Protein AF-A0A817SC10-F1 (afdb_monomer_lite)

Foldseek 3Di:
DDDPPPPPPPPQDLLNLLLLLLLLVLLVQLVVCVVVVVVVSLCVSLPVSNVVSVVLSVVVCPPDHDDDPVSVLVSLLLSLLSCCVPCVVVSQVSVCVSPPPDGSVPDDRDHRDDHDVVSNVVSVVVVVVVVVVVVVQVVVCVVPVDHDPDDDDDDDPDDPPVVVVVVVVVVVVVVVVVD

pLDDT: mean 86.98, std 14.47, range [32.09, 96.56]

Secondary structure (DSSP, 8-state):
---SSSS------HHHHHHHHHHHHHHHHHHHHHHTT-HHHHHIIIIIIHHHHHHHHHHHHHHHS---HHHHHHHHHHHHHHHTTT-HHHHHHHHHHHSTT--GGGPPPPPP----HHHHHHHHHHHHHHHHHHHHHHHHHHHH------------SS--HHHHHHHHHHHHHHHHH--

Radius of gyration: 21.83 Å; chains: 1; bounding box: 50×51×63 Å

Structure (mmCIF, N/CA/C/O backbone):
data_AF-A0A817SC10-F1
#
_entry.id   AF-A0A817SC10-F1
#
loop_
_atom_site.group_PDB
_atom_site.id
_atom_site.type_symbol
_atom_site.label_atom_id
_atom_site.label_alt_id
_atom_site.label_comp_id
_atom_site.label_asym_id
_atom_site.label_entity_id
_atom_site.label_seq_id
_atom_site.pdbx_PDB_ins_code
_atom_site.Cartn_x
_atom_site.Cartn_y
_atom_site.Cartn_z
_atom_site.occupancy
_atom_site.B_iso_or_equiv
_atom_site.auth_seq_id
_atom_site.auth_comp_id
_atom_site.auth_asym_id
_atom_site.auth_atom_id
_atom_site.pdbx_PDB_model_num
ATOM 1 N N . GLU A 1 1 ? -0.716 -32.231 -27.571 1.00 42.53 1 GLU A N 1
ATOM 2 C CA . GLU A 1 1 ? -1.158 -30.822 -27.497 1.00 42.53 1 GLU A CA 1
ATOM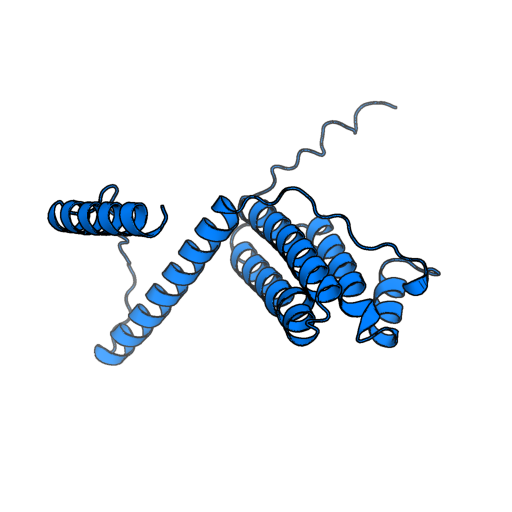 3 C C . GLU A 1 1 ? -2.604 -30.786 -27.023 1.00 42.53 1 GLU A C 1
ATOM 5 O O . GLU A 1 1 ? -3.276 -31.797 -27.173 1.00 42.53 1 GLU A O 1
ATOM 10 N N . SER A 1 2 ? -3.004 -29.676 -26.395 1.00 37.28 2 SER A N 1
ATOM 11 C CA . SER A 1 2 ? -4.306 -29.381 -25.761 1.00 37.28 2 SER A CA 1
ATOM 12 C C . SER A 1 2 ? -4.699 -30.225 -24.537 1.00 37.28 2 SER A C 1
ATOM 14 O O . SER A 1 2 ? -5.443 -31.187 -24.677 1.00 37.28 2 SER A O 1
ATOM 16 N N . ASN A 1 3 ? -4.209 -29.843 -23.345 1.00 32.78 3 ASN A N 1
ATOM 17 C CA . ASN A 1 3 ? -4.895 -30.019 -22.044 1.00 32.78 3 ASN A CA 1
ATOM 18 C C . ASN A 1 3 ? -4.170 -29.268 -20.896 1.00 32.78 3 ASN A C 1
ATOM 20 O O . ASN A 1 3 ? -3.996 -29.817 -19.821 1.00 32.78 3 ASN A O 1
ATOM 24 N N . ASN A 1 4 ? -3.717 -28.025 -21.120 1.00 34.56 4 ASN A N 1
ATOM 25 C CA . ASN A 1 4 ? -2.995 -27.236 -20.098 1.00 34.56 4 ASN A CA 1
ATOM 26 C C . ASN A 1 4 ? -3.487 -25.779 -19.951 1.00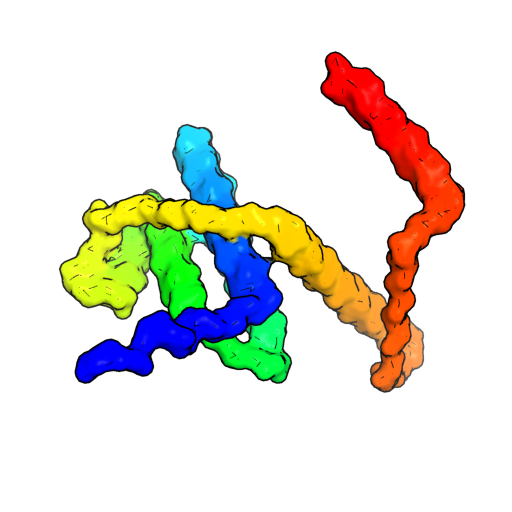 34.56 4 ASN A C 1
ATOM 28 O O . ASN A 1 4 ? -2.816 -24.977 -19.319 1.00 34.56 4 ASN A O 1
ATOM 32 N N . GLU A 1 5 ? -4.644 -25.414 -20.514 1.00 35.75 5 GLU A N 1
ATOM 33 C CA . GLU A 1 5 ? -5.209 -24.054 -20.362 1.00 35.75 5 GLU A CA 1
ATOM 34 C C . GLU A 1 5 ? -6.295 -23.955 -19.277 1.00 35.75 5 GLU A C 1
ATOM 36 O O . GLU A 1 5 ? -6.741 -22.860 -18.947 1.00 35.75 5 GLU A O 1
ATOM 41 N N . ASN A 1 6 ? -6.702 -25.077 -18.671 1.00 32.09 6 ASN A N 1
ATOM 42 C CA . ASN A 1 6 ? -7.803 -25.108 -17.698 1.00 32.09 6 ASN A CA 1
ATOM 43 C C . ASN A 1 6 ? -7.365 -25.265 -16.227 1.00 32.09 6 ASN A C 1
ATOM 45 O O . ASN A 1 6 ? -8.224 -25.231 -15.349 1.00 32.09 6 ASN A O 1
ATOM 49 N N . ASP A 1 7 ? -6.058 -25.346 -15.947 1.00 32.47 7 ASP A N 1
ATOM 50 C CA . ASP A 1 7 ? -5.504 -25.492 -14.586 1.00 32.47 7 ASP A CA 1
ATOM 51 C C . ASP A 1 7 ? -5.037 -24.164 -13.942 1.00 32.47 7 ASP A C 1
ATOM 53 O O . ASP A 1 7 ? -4.613 -24.141 -12.787 1.00 32.47 7 ASP A O 1
ATOM 57 N N . GLU A 1 8 ? -5.159 -23.023 -14.633 1.00 36.47 8 GLU A N 1
ATOM 58 C CA . GLU A 1 8 ? -4.688 -21.713 -14.139 1.00 36.47 8 GLU A CA 1
ATOM 59 C C . GLU A 1 8 ? -5.765 -20.821 -13.497 1.00 36.47 8 GLU A C 1
ATOM 61 O O . GLU A 1 8 ? -5.506 -19.665 -13.164 1.00 36.47 8 GLU A O 1
ATOM 66 N N . LYS A 1 9 ? -6.957 -21.344 -13.188 1.00 38.59 9 LYS A N 1
ATOM 67 C CA . LYS A 1 9 ? -7.825 -20.710 -12.176 1.00 38.59 9 LYS A CA 1
ATOM 68 C C . LYS A 1 9 ? -7.439 -21.201 -10.786 1.00 38.59 9 LYS A C 1
ATOM 70 O O . LYS A 1 9 ? -8.239 -21.785 -10.061 1.00 38.59 9 LYS A O 1
ATOM 75 N N . LYS A 1 10 ? -6.190 -20.932 -10.399 1.00 43.81 10 LYS A N 1
ATOM 76 C CA . LYS A 1 10 ? -5.803 -20.963 -8.989 1.00 43.81 10 LYS A CA 1
ATOM 77 C C . LYS A 1 10 ? -6.753 -20.009 -8.268 1.00 43.81 10 LYS A C 1
ATOM 79 O O . LYS A 1 10 ? -6.824 -18.839 -8.639 1.00 43.81 10 LYS A O 1
ATOM 84 N N . PHE A 1 11 ? -7.543 -20.517 -7.321 1.00 46.44 11 PHE A N 1
ATOM 85 C CA . PHE A 1 11 ? -8.419 -19.685 -6.499 1.00 46.44 11 PHE A CA 1
ATOM 86 C C . PHE A 1 11 ? -7.576 -18.538 -5.937 1.00 46.44 11 PHE A C 1
ATOM 88 O O . PHE A 1 11 ? -6.665 -18.778 -5.150 1.00 46.44 11 PHE A O 1
ATOM 95 N N . MET A 1 12 ? -7.814 -17.311 -6.409 1.00 58.44 12 MET A N 1
ATOM 96 C CA . MET A 1 12 ? -7.173 -16.147 -5.816 1.00 58.44 12 MET A CA 1
ATOM 97 C C . MET A 1 12 ? -7.743 -15.995 -4.417 1.00 58.44 12 MET A C 1
ATOM 99 O O . MET A 1 12 ? -8.944 -15.742 -4.258 1.00 58.44 12 MET A O 1
ATOM 103 N N . ASP A 1 13 ? -6.876 -16.183 -3.427 1.00 79.75 13 ASP A N 1
ATOM 104 C CA . ASP A 1 13 ? -7.227 -16.000 -2.031 1.00 79.75 13 ASP A CA 1
ATOM 105 C C . ASP A 1 13 ? -7.725 -14.564 -1.792 1.00 79.75 13 ASP A C 1
ATOM 107 O O . ASP A 1 13 ? -7.440 -13.631 -2.553 1.00 79.75 13 ASP A O 1
ATOM 111 N N . TYR A 1 14 ? -8.495 -14.374 -0.722 1.00 85.69 14 TYR A N 1
ATOM 112 C CA . TYR A 1 14 ? -8.958 -13.054 -0.301 1.00 85.69 14 TYR A CA 1
ATOM 113 C C . TYR A 1 14 ? -7.797 -12.050 -0.235 1.00 85.69 14 TYR A C 1
ATOM 115 O O . TYR A 1 14 ? -7.924 -10.924 -0.722 1.00 85.69 14 TYR A O 1
ATOM 123 N N . SER A 1 15 ? -6.649 -12.482 0.293 1.00 86.06 15 SER A N 1
ATOM 124 C CA . SER A 1 15 ? -5.448 -11.658 0.433 1.00 86.06 15 SER A CA 1
ATOM 125 C C . SER A 1 15 ? -4.880 -11.223 -0.924 1.00 86.06 15 SER A C 1
ATOM 127 O O . SER A 1 15 ? -4.523 -10.055 -1.093 1.00 86.06 15 SER A O 1
ATOM 129 N N . ASP A 1 16 ? -4.859 -12.129 -1.909 1.00 89.44 16 ASP A N 1
ATOM 130 C CA . ASP A 1 16 ? -4.387 -11.857 -3.275 1.00 89.44 16 ASP A CA 1
ATOM 131 C C . ASP A 1 16 ? -5.266 -10.805 -3.960 1.00 89.44 16 ASP A C 1
ATOM 133 O O . ASP A 1 16 ? -4.759 -9.842 -4.535 1.00 89.44 16 ASP A O 1
ATOM 137 N N . ARG A 1 17 ? -6.593 -10.942 -3.847 1.00 90.19 17 ARG A N 1
ATOM 138 C CA . ARG A 1 17 ? -7.560 -10.018 -4.467 1.00 90.19 17 ARG A CA 1
ATOM 139 C C . ARG A 1 17 ? -7.493 -8.614 -3.877 1.00 90.19 17 ARG A C 1
ATOM 141 O O . ARG A 1 17 ? -7.627 -7.624 -4.601 1.00 90.19 17 ARG A O 1
ATOM 148 N N . VAL A 1 18 ? -7.301 -8.526 -2.561 1.00 91.25 18 VAL A N 1
ATOM 149 C CA . VAL A 1 18 ? -7.100 -7.248 -1.871 1.00 91.25 18 VAL A CA 1
ATOM 150 C C . VAL A 1 18 ? -5.813 -6.593 -2.360 1.00 91.25 18 VAL A C 1
ATOM 152 O O . VAL A 1 18 ? -5.829 -5.410 -2.699 1.00 91.25 18 VAL A O 1
ATOM 155 N N . PHE A 1 19 ? -4.714 -7.348 -2.429 1.00 91.75 19 PHE A N 1
ATOM 156 C CA . PHE A 1 19 ? -3.427 -6.799 -2.842 1.00 91.75 19 PHE A CA 1
ATOM 157 C C . PHE A 1 19 ? -3.429 -6.375 -4.317 1.00 91.75 19 PHE A C 1
ATOM 159 O O . PHE A 1 19 ? -2.969 -5.282 -4.636 1.00 91.75 19 PHE A O 1
ATOM 166 N N . GLU A 1 20 ? -4.038 -7.161 -5.206 1.00 93.62 20 GLU A N 1
ATOM 167 C CA . GLU A 1 20 ? -4.258 -6.767 -6.600 1.00 93.62 20 GLU A CA 1
ATOM 168 C C . GLU A 1 20 ? -5.070 -5.468 -6.713 1.00 93.62 20 GLU A C 1
ATOM 170 O O . GLU A 1 20 ? -4.680 -4.550 -7.440 1.00 93.62 20 GLU A O 1
ATOM 175 N N . SER A 1 21 ? -6.174 -5.361 -5.969 1.00 93.56 21 SER A N 1
ATOM 176 C CA . SER A 1 21 ? -7.008 -4.155 -5.973 1.00 93.56 21 SER A CA 1
ATOM 177 C C . SER A 1 21 ? -6.243 -2.937 -5.448 1.00 93.56 21 SER A C 1
ATOM 179 O O . SER A 1 21 ? -6.384 -1.848 -6.002 1.00 93.56 21 SER A O 1
ATOM 181 N N . ALA A 1 22 ? -5.394 -3.116 -4.432 1.00 92.88 22 ALA A N 1
ATOM 182 C CA . ALA A 1 22 ? -4.545 -2.058 -3.891 1.00 92.88 22 ALA A CA 1
ATOM 183 C C . ALA A 1 22 ? -3.479 -1.586 -4.899 1.00 92.88 22 ALA A C 1
ATOM 185 O O . ALA A 1 22 ? -3.265 -0.382 -5.030 1.00 92.88 22 ALA A O 1
ATOM 186 N N . ILE A 1 23 ? -2.857 -2.501 -5.658 1.00 94.62 23 ILE A N 1
ATOM 187 C CA . ILE A 1 23 ? -1.926 -2.147 -6.748 1.00 94.62 23 ILE A CA 1
ATOM 188 C C . ILE A 1 23 ? -2.655 -1.315 -7.810 1.00 94.62 23 ILE A C 1
ATOM 190 O O . ILE A 1 23 ? -2.172 -0.256 -8.207 1.00 94.62 23 ILE A O 1
ATOM 194 N N . ASN A 1 24 ? -3.840 -1.762 -8.239 1.00 95.19 24 ASN A N 1
ATOM 195 C CA . ASN A 1 24 ? -4.646 -1.052 -9.236 1.00 95.19 24 ASN A CA 1
ATOM 196 C C . ASN A 1 24 ? -5.058 0.347 -8.749 1.00 95.19 24 ASN A C 1
ATOM 198 O O . ASN A 1 24 ? -4.992 1.311 -9.511 1.00 95.19 24 ASN A O 1
ATOM 202 N N . GLN A 1 25 ? -5.439 0.473 -7.474 1.00 94.69 25 GLN A N 1
ATOM 203 C CA . GLN A 1 25 ? -5.765 1.761 -6.864 1.00 94.69 25 GLN A CA 1
ATOM 204 C C . GLN A 1 25 ? -4.547 2.691 -6.812 1.00 94.69 25 GLN A C 1
ATOM 206 O O . GLN A 1 25 ? -4.673 3.872 -7.130 1.00 94.69 25 GLN A O 1
ATOM 211 N N . ALA A 1 26 ? -3.372 2.169 -6.451 1.00 95.00 26 ALA A N 1
ATOM 212 C CA . ALA A 1 26 ? -2.141 2.950 -6.407 1.00 95.00 26 ALA A CA 1
ATOM 213 C C . ALA A 1 26 ? -1.750 3.489 -7.791 1.00 95.00 26 ALA A C 1
ATOM 215 O O . ALA A 1 26 ? -1.370 4.654 -7.882 1.00 95.00 26 ALA A O 1
ATOM 216 N N . ILE A 1 27 ? -1.893 2.688 -8.858 1.00 95.69 27 ILE A N 1
ATOM 217 C CA . ILE A 1 27 ? -1.653 3.133 -10.244 1.00 95.69 27 ILE A CA 1
ATOM 218 C C . ILE A 1 27 ? -2.532 4.340 -10.571 1.00 95.69 27 ILE A C 1
ATOM 220 O O . ILE A 1 27 ? -2.008 5.381 -10.957 1.00 95.69 27 ILE A O 1
ATOM 224 N N . LYS A 1 28 ? -3.846 4.219 -10.345 1.00 95.38 28 LYS A N 1
ATOM 225 C CA . LYS A 1 28 ? -4.810 5.277 -10.661 1.00 95.38 28 LYS A CA 1
ATOM 226 C C . LYS A 1 28 ? -4.534 6.566 -9.880 1.00 95.38 28 LYS A C 1
ATOM 228 O O . LYS A 1 28 ? -4.451 7.635 -10.468 1.00 95.38 28 LYS A O 1
ATOM 233 N N . LEU A 1 29 ? -4.337 6.466 -8.563 1.00 95.12 29 LEU A N 1
ATOM 234 C CA . LEU A 1 29 ? -4.046 7.637 -7.724 1.00 95.12 29 LEU A CA 1
ATOM 235 C C . LEU A 1 29 ? -2.715 8.303 -8.096 1.00 95.12 29 LEU A C 1
ATOM 237 O O . LEU A 1 29 ? -2.575 9.518 -7.989 1.00 95.12 29 LEU A O 1
ATOM 241 N N . THR A 1 30 ? -1.724 7.514 -8.512 1.00 95.69 30 THR A N 1
ATOM 242 C CA . THR A 1 30 ? -0.417 8.043 -8.914 1.00 95.69 30 THR A CA 1
ATOM 243 C C . THR A 1 30 ? -0.489 8.725 -10.277 1.00 95.69 30 THR A C 1
ATOM 245 O O . THR A 1 30 ? 0.123 9.773 -10.449 1.00 95.69 30 THR A O 1
ATOM 248 N N . GLU A 1 31 ? -1.254 8.171 -11.218 1.00 95.06 31 GLU A N 1
ATOM 249 C CA . GLU A 1 31 ? -1.537 8.788 -12.519 1.00 95.06 31 GLU A CA 1
ATOM 250 C C . GLU A 1 31 ? -2.234 10.144 -12.342 1.00 95.06 31 GLU A C 1
ATOM 252 O O . GLU A 1 31 ? -1.699 11.159 -12.781 1.00 95.06 31 GLU A O 1
ATOM 257 N N . GLU A 1 32 ? -3.328 10.193 -11.573 1.00 95.81 32 GLU A N 1
ATOM 258 C CA . GLU A 1 32 ? -4.039 11.439 -11.245 1.00 95.81 32 GLU A CA 1
ATOM 259 C C . GLU A 1 32 ? -3.114 12.465 -10.556 1.00 95.81 32 GLU A C 1
ATOM 261 O O . GLU A 1 32 ? -3.165 13.664 -10.838 1.00 95.81 32 GLU A O 1
ATOM 266 N N . ALA A 1 33 ? -2.228 12.021 -9.659 1.00 95.94 33 ALA A N 1
ATOM 267 C CA . ALA A 1 33 ? -1.273 12.908 -8.997 1.00 95.94 33 ALA A CA 1
ATOM 268 C C . ALA A 1 33 ? -0.192 13.437 -9.958 1.00 95.94 33 ALA A C 1
ATOM 270 O O . ALA A 1 33 ? 0.223 14.590 -9.825 1.00 95.94 33 ALA A O 1
ATOM 271 N N . TYR A 1 34 ? 0.258 12.632 -10.926 1.00 95.44 34 TYR A N 1
ATOM 272 C CA . TYR A 1 34 ? 1.189 13.073 -11.966 1.00 95.44 34 TYR A CA 1
ATOM 273 C C . TYR A 1 34 ? 0.541 14.078 -12.921 1.00 95.44 34 TYR A C 1
ATOM 275 O O . TYR A 1 34 ? 1.163 15.098 -13.220 1.00 95.44 34 TYR A O 1
ATOM 283 N N . GLU A 1 35 ? -0.706 13.845 -13.337 1.00 95.56 35 GLU A N 1
ATOM 284 C CA . GLU A 1 35 ? -1.473 14.776 -14.177 1.00 95.56 35 GLU A CA 1
ATOM 285 C C . GLU A 1 35 ? -1.638 16.148 -13.507 1.00 95.56 35 GLU A C 1
ATOM 287 O O . GLU A 1 35 ? -1.492 17.185 -14.153 1.00 95.56 35 GLU A O 1
ATOM 292 N N . ASN A 1 36 ? -1.852 16.162 -12.189 1.00 96.56 36 ASN A N 1
ATOM 293 C CA . ASN A 1 36 ? -1.964 17.386 -11.393 1.00 96.56 36 ASN A CA 1
ATOM 294 C C . ASN A 1 36 ? -0.609 17.964 -10.931 1.00 96.56 36 ASN A C 1
ATOM 296 O O . ASN A 1 36 ? -0.579 18.949 -10.193 1.00 96.56 36 ASN A O 1
ATOM 300 N N . MET A 1 37 ? 0.520 17.365 -11.333 1.00 94.50 37 MET A N 1
ATOM 301 C CA . MET A 1 37 ? 1.882 17.749 -10.920 1.00 94.50 37 MET A CA 1
ATOM 302 C C . MET A 1 37 ? 2.115 17.734 -9.392 1.00 94.50 37 MET A C 1
ATOM 304 O O . MET A 1 37 ? 2.976 18.441 -8.861 1.00 94.50 37 MET A O 1
ATOM 308 N N . LEU A 1 38 ? 1.379 16.897 -8.657 1.00 95.88 38 LEU A N 1
ATOM 309 C CA . LEU A 1 38 ? 1.448 16.755 -7.201 1.00 95.88 38 LEU A CA 1
ATOM 310 C C . LEU A 1 38 ? 2.492 15.702 -6.798 1.00 95.88 38 LEU A C 1
ATOM 312 O O . LEU A 1 38 ? 2.176 14.649 -6.246 1.00 95.88 38 LEU A O 1
ATOM 316 N N . TYR A 1 39 ? 3.776 15.997 -7.014 1.00 92.94 39 TYR A N 1
ATOM 317 C CA . TYR A 1 39 ? 4.873 15.032 -6.804 1.00 92.94 39 TYR A CA 1
ATOM 318 C C . TYR A 1 39 ? 4.987 14.470 -5.374 1.00 92.94 39 TYR A C 1
ATOM 320 O O . TYR A 1 39 ? 5.461 13.352 -5.166 1.00 92.94 39 TYR A O 1
ATOM 328 N N . LYS A 1 40 ? 4.528 15.216 -4.361 1.00 94.81 40 LYS A N 1
ATOM 329 C CA . LYS A 1 40 ? 4.456 14.708 -2.982 1.00 94.81 40 LYS A CA 1
ATOM 330 C C . LYS A 1 40 ? 3.425 13.582 -2.849 1.00 94.81 40 LYS A C 1
ATOM 332 O O . LYS A 1 40 ? 3.659 12.616 -2.123 1.00 94.81 40 LYS A O 1
ATOM 337 N N . GLU A 1 41 ? 2.291 13.714 -3.527 1.00 94.69 41 GLU A N 1
ATOM 338 C CA . GLU A 1 41 ? 1.226 12.711 -3.526 1.00 94.69 41 GLU A CA 1
ATOM 339 C C . GLU A 1 41 ? 1.596 11.513 -4.390 1.00 94.69 41 GLU A C 1
ATOM 341 O O . GLU A 1 41 ? 1.382 10.382 -3.964 1.00 94.69 41 GLU A O 1
ATOM 346 N N . VAL A 1 42 ? 2.282 11.748 -5.510 1.00 95.38 42 VAL A N 1
ATOM 347 C CA . VAL A 1 42 ? 2.919 10.690 -6.301 1.00 95.38 42 VAL A CA 1
ATOM 348 C C . VAL A 1 42 ? 3.788 9.798 -5.416 1.00 95.38 42 VAL A C 1
ATOM 350 O O . VAL A 1 42 ? 3.609 8.586 -5.407 1.00 95.38 42 VAL A O 1
ATOM 353 N N . LEU A 1 43 ? 4.700 10.363 -4.616 1.00 94.81 43 LEU A N 1
ATOM 354 C CA . LEU A 1 43 ? 5.571 9.550 -3.760 1.00 94.81 43 LEU A CA 1
ATOM 355 C C . LEU A 1 43 ? 4.785 8.831 -2.650 1.00 94.81 43 LEU A C 1
ATOM 357 O O . LEU A 1 43 ? 5.079 7.689 -2.290 1.00 94.81 43 LEU A O 1
ATOM 361 N N . LYS A 1 44 ? 3.760 9.489 -2.104 1.00 95.00 44 LYS A N 1
ATOM 362 C CA . LYS A 1 44 ? 2.875 8.905 -1.093 1.00 95.00 44 LYS A CA 1
ATOM 363 C C . LYS A 1 44 ? 2.135 7.680 -1.636 1.00 95.00 44 LYS A C 1
ATOM 365 O O . LYS A 1 44 ? 2.170 6.636 -0.988 1.00 95.00 44 LYS A O 1
ATOM 370 N N . HIS A 1 45 ? 1.476 7.803 -2.784 1.00 94.44 45 HIS A N 1
ATOM 371 C CA . HIS A 1 45 ? 0.640 6.754 -3.370 1.00 94.44 45 HIS A CA 1
ATOM 372 C C . HIS A 1 45 ? 1.476 5.716 -4.123 1.00 94.44 45 HIS A C 1
ATOM 374 O O . HIS A 1 45 ? 1.367 4.520 -3.854 1.00 94.44 45 HIS A O 1
ATOM 380 N N . GLY A 1 46 ? 2.371 6.183 -4.988 1.00 92.56 46 GLY A N 1
ATOM 381 C CA . GLY A 1 46 ? 3.184 5.360 -5.871 1.00 92.56 46 GLY A CA 1
ATOM 382 C C . GLY A 1 46 ? 4.308 4.607 -5.172 1.00 92.56 46 GLY A C 1
ATOM 383 O O . GLY A 1 46 ? 4.734 3.589 -5.696 1.00 92.56 46 GLY A O 1
ATOM 384 N N . PHE A 1 47 ? 4.774 5.045 -3.994 1.00 94.12 47 PHE A N 1
ATOM 385 C CA . PHE A 1 47 ? 5.817 4.347 -3.229 1.00 94.12 47 PHE A CA 1
ATOM 386 C C . PHE A 1 47 ? 5.345 3.950 -1.828 1.00 94.12 47 PHE A C 1
ATOM 388 O O . PHE A 1 47 ? 5.159 2.768 -1.559 1.00 94.12 47 PHE A O 1
ATOM 395 N N . PHE A 1 48 ? 5.107 4.900 -0.919 1.00 94.69 48 PHE A N 1
ATOM 396 C CA . PHE A 1 48 ? 4.896 4.562 0.498 1.00 94.69 48 PHE A CA 1
ATOM 397 C C . PHE A 1 48 ? 3.662 3.686 0.754 1.00 94.69 48 PHE A C 1
ATOM 399 O O . PHE A 1 48 ? 3.746 2.691 1.474 1.00 94.69 48 PHE A O 1
ATOM 406 N N . GLN A 1 49 ? 2.515 4.026 0.164 1.00 93.19 49 GLN A N 1
ATOM 407 C CA . GLN A 1 49 ? 1.290 3.239 0.327 1.00 93.19 49 GLN A CA 1
ATOM 408 C C . GLN A 1 49 ? 1.368 1.884 -0.376 1.00 93.19 49 GLN A C 1
ATOM 410 O O . GLN A 1 49 ? 0.870 0.888 0.156 1.00 93.19 49 GLN A O 1
ATOM 415 N N . LEU A 1 50 ? 2.019 1.830 -1.538 1.00 93.56 50 LEU A N 1
ATOM 416 C CA . LEU A 1 50 ? 2.214 0.593 -2.283 1.00 93.56 50 LEU A CA 1
ATOM 417 C C . LEU A 1 50 ? 3.132 -0.375 -1.510 1.00 93.56 50 LEU A C 1
ATOM 419 O O . LEU A 1 50 ? 2.781 -1.542 -1.330 1.00 93.56 50 LEU A O 1
ATOM 423 N N . GLN A 1 51 ? 4.237 0.118 -0.938 1.00 94.12 51 GLN A N 1
ATOM 424 C CA . GLN A 1 51 ? 5.112 -0.650 -0.038 1.00 94.12 51 GLN A CA 1
ATOM 425 C C . GLN A 1 51 ? 4.362 -1.148 1.206 1.00 94.12 51 GLN A C 1
ATOM 427 O O . GLN A 1 51 ? 4.452 -2.328 1.541 1.00 94.12 51 GLN A O 1
ATOM 432 N N . ASN A 1 52 ? 3.565 -0.289 1.849 1.00 93.12 52 ASN A N 1
ATOM 433 C CA . ASN A 1 52 ? 2.747 -0.682 2.999 1.00 93.12 52 ASN A CA 1
ATOM 434 C C . ASN A 1 52 ? 1.738 -1.786 2.637 1.00 93.12 52 ASN A C 1
ATOM 436 O O . ASN A 1 52 ? 1.531 -2.725 3.398 1.00 93.12 52 ASN A O 1
ATOM 440 N N . SER A 1 53 ? 1.140 -1.711 1.445 1.00 91.94 53 SER A N 1
ATOM 441 C CA . SER A 1 53 ? 0.211 -2.736 0.952 1.00 91.94 53 SER A CA 1
ATOM 442 C C . SER A 1 53 ? 0.901 -4.091 0.766 1.00 91.94 53 SER A C 1
ATOM 444 O O . SER A 1 53 ? 0.328 -5.119 1.126 1.00 91.94 53 SER A O 1
ATOM 446 N N . ARG A 1 54 ? 2.152 -4.103 0.282 1.00 92.12 54 ARG A N 1
ATOM 447 C CA . ARG A 1 54 ? 2.979 -5.320 0.213 1.00 92.12 54 ARG A CA 1
ATOM 448 C C . ARG A 1 54 ? 3.270 -5.879 1.603 1.00 92.12 54 ARG A C 1
ATOM 450 O O . ARG A 1 54 ? 3.179 -7.087 1.800 1.00 92.12 54 ARG A O 1
ATOM 457 N N . ASP A 1 55 ? 3.639 -5.026 2.552 1.00 91.06 55 ASP A N 1
ATOM 458 C CA . ASP A 1 55 ? 3.986 -5.471 3.904 1.00 91.06 55 ASP A CA 1
ATOM 459 C C . ASP A 1 55 ? 2.766 -6.072 4.616 1.00 91.06 55 ASP A C 1
ATOM 461 O O . ASP A 1 55 ? 2.866 -7.163 5.178 1.00 91.06 55 ASP A O 1
ATOM 465 N N . ASN A 1 56 ? 1.589 -5.456 4.465 1.00 88.25 56 ASN A N 1
ATOM 466 C CA . ASN A 1 56 ? 0.321 -6.022 4.930 1.00 88.25 56 ASN A CA 1
ATOM 467 C C . ASN A 1 56 ? 0.023 -7.378 4.277 1.00 88.25 56 ASN A C 1
ATOM 469 O O . ASN A 1 56 ? -0.331 -8.332 4.967 1.00 88.25 56 ASN A O 1
ATOM 473 N N . TYR A 1 57 ? 0.195 -7.491 2.957 1.00 89.31 57 TYR A N 1
ATOM 474 C CA . TYR A 1 57 ? 0.001 -8.754 2.243 1.00 89.31 57 TYR A CA 1
ATOM 475 C C . TYR A 1 57 ? 0.950 -9.848 2.756 1.00 89.31 57 TYR A C 1
ATOM 477 O O . TYR A 1 57 ? 0.525 -10.977 3.004 1.00 89.31 57 TYR A O 1
ATOM 485 N N . ARG A 1 58 ? 2.216 -9.505 3.018 1.00 88.38 58 ARG A N 1
ATOM 486 C CA . ARG A 1 58 ? 3.192 -10.413 3.629 1.00 88.38 58 ARG A CA 1
ATOM 487 C C . ARG A 1 58 ? 2.770 -10.861 5.028 1.00 88.38 58 ARG A C 1
ATOM 489 O O . ARG A 1 58 ? 2.889 -12.049 5.329 1.00 88.38 58 ARG A O 1
ATOM 496 N N . GLU A 1 59 ? 2.296 -9.952 5.877 1.00 85.31 59 GLU A N 1
ATOM 497 C CA . GLU A 1 59 ? 1.825 -10.298 7.224 1.00 85.31 59 GLU A CA 1
ATOM 498 C C . GLU A 1 59 ? 0.628 -11.256 7.177 1.00 85.31 59 GLU A C 1
ATOM 500 O O . GLU A 1 59 ? 0.630 -12.265 7.883 1.00 85.31 59 GLU A O 1
ATOM 505 N N . LEU A 1 60 ? -0.344 -10.997 6.297 1.00 82.50 60 LEU A N 1
ATOM 506 C CA . LEU A 1 60 ? -1.520 -11.852 6.111 1.00 82.50 60 LEU A CA 1
ATOM 507 C C . LEU A 1 60 ? -1.143 -13.250 5.589 1.00 82.50 60 LEU A C 1
ATOM 509 O O . LEU A 1 60 ? -1.674 -14.252 6.067 1.00 82.50 60 LEU A O 1
ATOM 513 N N . CYS A 1 61 ? -0.165 -13.336 4.683 1.00 81.50 61 CYS A N 1
ATOM 514 C CA . CYS A 1 61 ? 0.293 -14.608 4.118 1.00 81.50 61 CYS A CA 1
ATOM 515 C C . CYS A 1 61 ? 1.209 -15.418 5.055 1.00 81.50 61 CYS A C 1
ATOM 517 O O . CYS A 1 61 ? 1.439 -16.597 4.821 1.00 81.50 61 CYS A O 1
ATOM 519 N N . THR A 1 62 ? 1.747 -14.845 6.138 1.00 69.88 62 THR A N 1
ATOM 520 C CA . THR A 1 62 ? 2.736 -15.550 6.988 1.00 69.88 62 THR A CA 1
ATOM 521 C C . THR A 1 62 ? 2.148 -16.778 7.715 1.00 69.88 62 THR A C 1
ATOM 523 O O . THR A 1 62 ? 2.902 -17.634 8.174 1.00 69.88 62 THR A O 1
ATOM 526 N N . GLY A 1 63 ? 0.818 -16.898 7.811 1.00 63.69 63 GLY A N 1
ATOM 527 C CA . GLY A 1 63 ? 0.148 -18.006 8.501 1.00 63.69 63 GLY A CA 1
ATOM 528 C C . GLY A 1 63 ? -0.189 -19.223 7.631 1.00 63.69 63 GLY A C 1
ATOM 529 O O . GLY A 1 63 ? 0.193 -20.338 7.978 1.00 63.69 63 GLY A O 1
ATOM 530 N N . ILE A 1 64 ? -0.960 -19.026 6.555 1.00 57.47 64 ILE A N 1
ATOM 531 C CA . ILE A 1 64 ? -1.741 -20.109 5.920 1.00 57.47 64 ILE A CA 1
ATOM 532 C C . ILE A 1 64 ? -1.206 -20.474 4.523 1.00 57.47 64 ILE A C 1
ATOM 534 O O . ILE A 1 64 ? -1.206 -21.651 4.170 1.00 57.47 64 ILE A O 1
ATOM 538 N N . GLU A 1 65 ? -0.687 -19.515 3.744 1.00 62.00 65 GLU A N 1
ATOM 539 C CA . GLU A 1 65 ? -0.317 -19.739 2.338 1.00 62.00 65 GLU A CA 1
ATOM 540 C C . GLU A 1 65 ? 0.920 -18.950 1.890 1.00 62.00 65 GLU A C 1
ATOM 542 O O . GLU A 1 65 ? 1.204 -17.847 2.346 1.00 62.00 65 GLU A O 1
ATOM 547 N N . LYS A 1 66 ? 1.675 -19.515 0.941 1.00 71.31 66 LYS A N 1
ATOM 548 C CA . LYS A 1 66 ? 2.812 -18.819 0.326 1.00 71.31 66 LYS A CA 1
ATOM 549 C C . LYS A 1 66 ? 2.308 -17.723 -0.614 1.00 71.31 66 LYS A C 1
ATOM 551 O O . LYS A 1 66 ? 1.455 -17.989 -1.455 1.00 71.31 66 LYS A O 1
ATOM 556 N N . MET A 1 67 ? 2.921 -16.540 -0.523 1.00 80.75 67 MET A N 1
ATOM 557 C CA . MET A 1 67 ? 2.622 -15.401 -1.395 1.00 80.75 67 MET A CA 1
ATOM 558 C C . MET A 1 67 ? 2.673 -15.773 -2.878 1.00 80.75 67 MET A C 1
ATOM 560 O O . MET A 1 67 ? 3.545 -16.525 -3.331 1.00 80.75 67 MET A O 1
ATOM 564 N N . ASN A 1 68 ? 1.767 -15.182 -3.647 1.00 86.81 68 ASN A N 1
ATOM 565 C CA . ASN A 1 68 ? 1.681 -15.418 -5.071 1.00 86.81 68 ASN A CA 1
ATOM 566 C C . ASN A 1 68 ? 2.829 -14.723 -5.822 1.00 86.81 68 ASN A C 1
ATOM 568 O O . ASN A 1 68 ? 2.935 -13.495 -5.861 1.00 86.81 68 ASN A O 1
ATOM 572 N N . MET A 1 69 ? 3.700 -15.525 -6.439 1.00 87.44 69 MET A N 1
ATOM 573 C CA . MET A 1 69 ? 4.894 -15.032 -7.126 1.00 87.44 69 MET A CA 1
ATOM 574 C C . MET A 1 69 ? 4.558 -14.130 -8.320 1.00 87.44 69 MET A C 1
ATOM 576 O O . MET A 1 69 ? 5.284 -13.170 -8.570 1.00 87.44 69 MET A O 1
ATOM 580 N N . SER A 1 70 ? 3.475 -14.408 -9.057 1.00 90.00 70 SER A N 1
ATOM 581 C CA . SER A 1 70 ? 3.076 -13.565 -10.193 1.00 90.00 70 SER A CA 1
ATOM 582 C C . SER A 1 70 ? 2.638 -12.179 -9.721 1.00 90.00 70 SER A C 1
ATOM 584 O O . SER A 1 70 ? 3.022 -11.172 -10.314 1.00 90.00 70 SER A O 1
ATOM 586 N N . LEU A 1 71 ? 1.924 -12.120 -8.596 1.00 91.12 71 LEU A N 1
ATOM 587 C CA . LEU A 1 71 ? 1.443 -10.877 -8.007 1.00 91.12 71 LEU A CA 1
ATOM 588 C C . LEU A 1 71 ? 2.588 -10.039 -7.421 1.00 91.12 71 LEU A C 1
ATOM 590 O O . LEU A 1 71 ? 2.623 -8.827 -7.622 1.00 91.12 71 LEU A O 1
ATOM 594 N N . ILE A 1 72 ? 3.577 -10.676 -6.782 1.00 92.06 72 ILE A N 1
ATOM 595 C CA . ILE A 1 72 ? 4.801 -9.990 -6.337 1.00 92.06 72 ILE A CA 1
ATOM 596 C C . ILE A 1 72 ? 5.582 -9.440 -7.532 1.00 92.06 72 ILE A C 1
ATOM 598 O O . ILE A 1 72 ? 5.993 -8.284 -7.500 1.00 92.06 72 ILE A O 1
ATOM 602 N N . LYS A 1 73 ? 5.786 -10.234 -8.593 1.00 92.25 73 LYS A N 1
ATOM 603 C CA . LYS A 1 73 ? 6.480 -9.760 -9.804 1.00 92.25 73 LYS A CA 1
ATOM 604 C C . LYS A 1 73 ? 5.782 -8.539 -10.399 1.00 92.25 73 LYS A C 1
ATOM 606 O O . LYS A 1 73 ? 6.445 -7.542 -10.669 1.00 92.25 73 LYS A O 1
ATOM 611 N N . ARG A 1 74 ? 4.450 -8.588 -10.507 1.00 92.94 74 ARG A N 1
ATOM 612 C CA . ARG A 1 74 ? 3.630 -7.459 -10.958 1.00 92.94 74 ARG A CA 1
ATOM 613 C C . ARG A 1 74 ? 3.786 -6.236 -10.057 1.00 92.94 74 ARG A C 1
ATOM 615 O O . ARG A 1 74 ? 3.911 -5.129 -10.562 1.00 92.94 74 ARG A O 1
ATOM 622 N N . PHE A 1 75 ? 3.805 -6.421 -8.738 1.00 94.75 75 PHE A N 1
ATOM 623 C CA . PHE A 1 75 ? 4.067 -5.334 -7.797 1.00 94.75 75 PHE A CA 1
ATOM 624 C C . PHE A 1 75 ? 5.430 -4.678 -8.047 1.00 94.75 75 PHE A C 1
ATOM 626 O O . PHE A 1 75 ? 5.495 -3.454 -8.081 1.00 94.75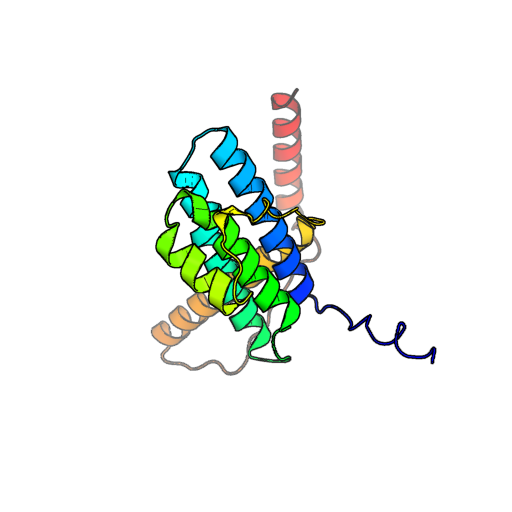 75 PHE A O 1
ATOM 633 N N . ILE A 1 76 ? 6.501 -5.463 -8.233 1.00 94.38 76 ILE A N 1
ATOM 634 C CA . ILE A 1 76 ? 7.845 -4.911 -8.474 1.00 94.38 76 ILE A CA 1
ATOM 635 C C . ILE A 1 76 ? 7.842 -4.121 -9.782 1.00 94.38 76 ILE A C 1
ATOM 637 O O . ILE A 1 76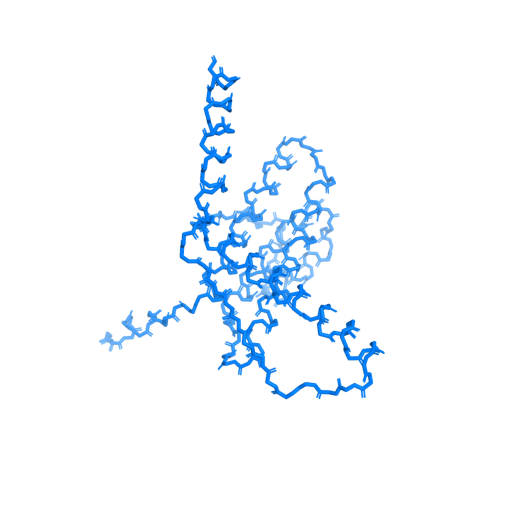 ? 8.294 -2.983 -9.798 1.00 94.38 76 ILE A O 1
ATOM 641 N N . GLU A 1 77 ? 7.274 -4.683 -10.849 1.00 93.88 77 GLU A N 1
ATOM 642 C CA . GLU A 1 77 ? 7.174 -4.007 -12.143 1.00 93.88 77 GLU A CA 1
ATOM 643 C C . GLU A 1 77 ? 6.410 -2.682 -12.041 1.00 93.88 77 GLU A C 1
ATOM 645 O O . GLU A 1 77 ? 6.934 -1.639 -12.424 1.00 93.88 77 GLU A O 1
ATOM 650 N N . VAL A 1 78 ? 5.210 -2.691 -11.453 1.00 95.50 78 VAL A N 1
ATOM 651 C CA . VAL A 1 78 ? 4.399 -1.480 -11.272 1.00 95.50 78 VAL A CA 1
ATOM 652 C C . VAL A 1 78 ? 5.135 -0.456 -10.411 1.00 95.50 78 VAL A C 1
ATOM 654 O O . VAL A 1 78 ? 5.230 0.705 -10.792 1.00 95.50 78 VAL A O 1
ATOM 657 N N . GLN A 1 79 ? 5.701 -0.870 -9.277 1.00 95.12 79 GLN A N 1
ATOM 658 C CA . GLN A 1 79 ? 6.447 0.013 -8.380 1.00 95.12 79 GLN A CA 1
ATOM 659 C C . GLN A 1 79 ? 7.621 0.694 -9.095 1.00 95.12 79 GLN A C 1
ATOM 661 O O . GLN A 1 79 ? 7.869 1.880 -8.870 1.00 95.12 79 GLN A O 1
ATOM 666 N N . THR A 1 80 ? 8.332 -0.055 -9.939 1.00 95.00 80 THR A N 1
ATOM 667 C CA . THR A 1 80 ? 9.453 0.430 -10.744 1.00 95.00 80 THR A CA 1
ATOM 668 C C . THR A 1 80 ? 8.990 1.414 -11.819 1.00 95.00 80 THR A C 1
ATOM 670 O O . THR A 1 80 ? 9.609 2.464 -11.972 1.00 95.00 80 THR A O 1
ATOM 673 N N . LEU A 1 81 ? 7.879 1.137 -12.509 1.00 95.44 81 LEU A N 1
ATOM 674 C CA . LEU A 1 81 ? 7.314 2.040 -13.520 1.00 95.44 81 LEU A CA 1
ATOM 675 C C . LEU A 1 81 ? 6.800 3.351 -12.911 1.00 95.44 81 LEU A C 1
ATOM 677 O O . LEU A 1 81 ? 7.105 4.424 -13.424 1.00 95.44 81 LEU A O 1
ATOM 681 N N . LEU A 1 82 ? 6.080 3.280 -11.786 1.00 94.69 82 LEU A N 1
ATOM 682 C CA . LEU A 1 82 ? 5.554 4.465 -11.100 1.00 94.69 82 LEU A CA 1
ATOM 683 C C . LEU A 1 82 ? 6.671 5.373 -10.564 1.00 94.69 82 LEU A C 1
ATOM 685 O O . LEU A 1 82 ? 6.485 6.582 -10.474 1.00 94.69 82 LEU A O 1
ATOM 689 N N . LEU A 1 83 ? 7.827 4.807 -10.199 1.00 95.12 83 LEU A N 1
ATOM 690 C CA . LEU A 1 83 ? 8.960 5.555 -9.646 1.00 95.12 83 LEU A CA 1
ATOM 691 C C . LEU A 1 83 ? 9.953 6.039 -10.722 1.00 95.12 83 LEU A C 1
ATOM 693 O O . LEU A 1 83 ? 10.805 6.886 -10.431 1.00 95.12 83 LEU A O 1
ATOM 697 N N . ALA A 1 84 ? 9.833 5.550 -11.961 1.00 94.31 84 ALA A N 1
ATOM 698 C CA . ALA A 1 84 ? 10.736 5.862 -13.069 1.00 94.31 84 ALA A CA 1
ATOM 699 C C . ALA A 1 84 ? 10.971 7.372 -13.285 1.00 94.31 84 ALA A C 1
ATOM 701 O O . ALA A 1 84 ? 12.134 7.755 -13.443 1.00 94.31 84 ALA A O 1
ATOM 702 N N . PRO A 1 85 ? 9.946 8.254 -13.215 1.00 92.62 85 PRO A N 1
ATOM 703 C CA . PRO A 1 85 ? 10.142 9.691 -13.422 1.00 92.62 85 PRO A CA 1
ATOM 704 C C . PRO A 1 85 ? 10.939 10.390 -12.307 1.00 92.62 85 PRO A C 1
ATOM 706 O O . PRO A 1 85 ? 11.474 11.471 -12.530 1.00 92.62 85 PRO A O 1
ATOM 709 N N . ILE A 1 86 ? 11.013 9.805 -11.104 1.00 92.31 86 ILE A N 1
ATOM 710 C CA . ILE A 1 86 ? 11.706 10.396 -9.944 1.00 92.31 86 ILE A CA 1
ATOM 711 C C . ILE A 1 86 ? 13.122 9.824 -9.811 1.00 92.31 86 ILE A C 1
ATOM 713 O O . ILE A 1 86 ? 14.084 10.567 -9.612 1.00 92.31 86 ILE A O 1
ATOM 717 N N . CYS A 1 87 ? 13.266 8.499 -9.907 1.00 93.81 87 CYS A N 1
ATOM 718 C CA . CYS A 1 87 ? 14.537 7.800 -9.702 1.00 93.81 87 CYS A CA 1
ATOM 719 C C . CYS A 1 87 ? 14.880 6.886 -10.891 1.00 93.81 87 CYS A C 1
ATOM 721 O O . CYS A 1 87 ? 14.911 5.662 -10.725 1.00 93.81 87 CYS A O 1
ATOM 723 N N . PRO A 1 88 ? 15.195 7.441 -12.076 1.00 93.81 88 PRO A N 1
ATOM 724 C CA . PRO A 1 88 ? 15.351 6.655 -13.300 1.00 93.81 88 PRO A CA 1
ATOM 725 C C . PRO A 1 88 ? 16.486 5.628 -13.219 1.00 93.81 88 PRO A C 1
ATOM 727 O O . PRO A 1 88 ? 16.294 4.491 -13.624 1.00 93.81 88 PRO A O 1
ATOM 730 N N . HIS A 1 89 ? 17.638 5.972 -12.632 1.00 93.38 89 HIS A N 1
ATOM 731 C CA . HIS A 1 89 ? 18.801 5.071 -12.564 1.00 93.38 89 HIS A CA 1
ATOM 732 C C . HIS A 1 89 ? 18.532 3.794 -11.754 1.00 93.38 89 HIS A C 1
ATOM 734 O O . HIS A 1 89 ? 18.911 2.697 -12.156 1.00 93.38 89 HIS A O 1
ATOM 740 N N . VAL A 1 90 ? 17.861 3.934 -10.605 1.00 94.31 90 VAL A N 1
ATOM 741 C CA . VAL A 1 90 ? 17.516 2.789 -9.749 1.00 94.31 90 VAL A CA 1
ATOM 742 C C . VAL A 1 90 ? 16.428 1.958 -10.416 1.00 94.31 90 VAL A C 1
ATOM 744 O O . VAL A 1 90 ? 16.496 0.731 -10.407 1.00 94.31 90 VAL A O 1
ATOM 747 N N . CYS A 1 91 ? 15.440 2.621 -11.018 1.00 94.75 91 CYS A N 1
ATOM 748 C CA . CYS A 1 91 ? 14.341 1.938 -11.681 1.00 94.75 91 CYS A CA 1
ATOM 749 C C . CYS A 1 91 ? 14.814 1.179 -12.927 1.00 94.75 91 CYS A C 1
ATOM 751 O O . CYS A 1 91 ? 14.395 0.044 -13.109 1.00 94.75 91 CYS A O 1
ATOM 753 N N . ASP A 1 92 ? 15.735 1.733 -13.720 1.00 94.00 92 ASP A N 1
ATOM 754 C CA . ASP A 1 92 ? 16.325 1.048 -14.875 1.00 94.00 92 ASP A CA 1
ATOM 755 C C . ASP A 1 92 ? 17.122 -0.189 -14.442 1.00 94.00 92 ASP A C 1
ATOM 757 O O . ASP A 1 92 ? 16.918 -1.268 -14.990 1.00 94.00 92 ASP A O 1
ATOM 761 N N . TYR A 1 93 ? 17.928 -0.088 -13.377 1.00 94.31 93 TYR A N 1
ATOM 762 C CA . TYR A 1 93 ? 18.632 -1.247 -12.820 1.00 94.31 93 TYR A CA 1
ATOM 763 C C . TYR A 1 93 ? 17.664 -2.348 -12.354 1.00 94.31 93 TYR A C 1
ATOM 765 O O . TYR A 1 93 ? 17.835 -3.516 -12.698 1.00 94.31 93 TYR A O 1
ATOM 773 N N . VAL A 1 94 ? 16.611 -1.995 -11.607 1.00 94.25 94 VAL A N 1
ATOM 774 C CA . VAL A 1 94 ? 15.599 -2.968 -11.156 1.00 94.25 94 VAL A CA 1
ATOM 775 C C . VAL A 1 94 ? 14.820 -3.555 -12.337 1.00 94.25 94 VAL A C 1
ATOM 777 O O . VAL A 1 94 ? 14.527 -4.749 -12.347 1.00 94.25 94 VAL A O 1
ATOM 780 N N . TYR A 1 95 ? 14.507 -2.746 -13.347 1.00 94.00 95 TYR A N 1
ATOM 781 C CA . TYR A 1 95 ? 13.802 -3.193 -14.541 1.00 94.00 95 TYR A CA 1
ATOM 782 C C . TYR A 1 95 ? 14.649 -4.166 -15.366 1.00 94.00 95 TYR A C 1
ATOM 784 O O . TYR A 1 95 ? 14.133 -5.199 -15.778 1.00 94.00 95 TYR A O 1
ATOM 792 N N . GLN A 1 96 ? 15.955 -3.920 -15.510 1.00 93.44 96 GLN A N 1
ATOM 793 C CA . GLN A 1 96 ? 16.890 -4.847 -16.157 1.00 93.44 96 GLN A CA 1
ATOM 794 C C . GLN A 1 96 ? 17.009 -6.189 -15.414 1.00 93.44 96 GLN A C 1
ATOM 796 O O . GLN A 1 96 ? 17.189 -7.227 -16.051 1.00 93.44 96 GLN A O 1
ATOM 801 N N . LEU A 1 97 ? 16.872 -6.197 -14.079 1.00 93.44 97 LEU A N 1
ATOM 802 C CA . LEU A 1 97 ? 16.828 -7.439 -13.293 1.00 93.44 97 LEU A CA 1
ATOM 803 C C . LEU A 1 97 ? 15.566 -8.269 -13.576 1.00 93.44 97 LEU A C 1
ATOM 805 O O . LEU A 1 97 ? 15.620 -9.497 -13.518 1.00 93.44 97 LEU A O 1
ATOM 809 N N . LEU A 1 98 ? 14.434 -7.619 -13.864 1.00 90.81 98 LEU A N 1
ATOM 810 C CA . LEU A 1 98 ? 13.189 -8.296 -14.246 1.00 90.81 98 LEU A CA 1
ATOM 811 C C . LEU A 1 98 ? 13.189 -8.709 -15.723 1.00 90.81 98 LEU A C 1
ATOM 813 O O . LEU A 1 98 ? 12.773 -9.818 -16.061 1.00 90.81 98 LEU A O 1
ATOM 817 N N . TYR A 1 99 ? 13.662 -7.815 -16.588 1.00 90.69 99 TYR A N 1
ATOM 818 C CA . TYR A 1 99 ? 13.655 -7.928 -18.039 1.00 90.69 99 TYR A CA 1
ATOM 819 C C . TYR A 1 99 ? 15.056 -7.624 -18.591 1.00 90.69 99 TYR A C 1
ATOM 821 O O . TYR A 1 99 ? 15.373 -6.468 -18.885 1.00 90.69 99 TYR A O 1
ATOM 829 N N . PRO A 1 100 ? 15.899 -8.654 -18.774 1.00 89.50 100 PRO A N 1
ATOM 830 C CA . PRO A 1 100 ? 17.251 -8.470 -19.285 1.00 89.50 100 PRO A CA 1
ATOM 831 C C . PRO A 1 100 ? 17.254 -7.757 -20.642 1.00 89.50 100 PRO A C 1
ATOM 833 O O . PRO A 1 100 ? 16.443 -8.070 -21.515 1.00 89.50 100 PRO A O 1
ATOM 836 N N . ASN A 1 101 ? 18.200 -6.834 -20.832 1.00 85.56 101 ASN A N 1
ATOM 837 C CA . ASN A 1 101 ? 18.414 -6.066 -22.069 1.00 85.56 101 ASN A CA 1
ATOM 838 C C . ASN A 1 101 ? 17.271 -5.122 -22.485 1.00 85.56 101 ASN A C 1
ATOM 840 O O . ASN A 1 101 ? 17.232 -4.701 -23.639 1.00 85.56 101 ASN A O 1
ATOM 844 N N . LYS A 1 102 ? 16.349 -4.774 -21.580 1.00 90.31 102 LYS A N 1
ATOM 845 C CA . LYS A 1 102 ? 15.349 -3.725 -21.820 1.00 90.31 102 LYS A CA 1
ATOM 846 C C . LYS A 1 102 ? 15.610 -2.532 -20.916 1.00 90.31 102 LYS A C 1
ATOM 848 O O . LYS A 1 102 ? 15.899 -2.713 -19.736 1.00 90.31 102 LYS A O 1
ATOM 853 N N . SER A 1 103 ? 15.466 -1.326 -21.460 1.00 89.88 103 SER A N 1
ATOM 854 C CA . SER A 1 103 ? 15.487 -0.109 -20.650 1.00 89.88 103 SER A CA 1
ATOM 855 C C . SER A 1 103 ? 14.078 0.265 -20.212 1.00 89.88 103 SER A C 1
ATOM 857 O O . SER A 1 103 ? 13.106 0.080 -20.947 1.00 89.88 103 SER A O 1
ATOM 859 N N . ILE A 1 104 ? 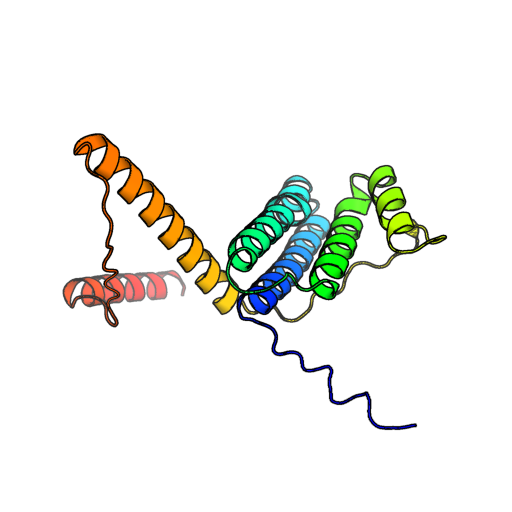13.975 0.843 -19.019 1.00 92.50 104 ILE A N 1
ATOM 860 C CA . ILE A 1 104 ? 12.718 1.383 -18.506 1.00 92.50 104 ILE A CA 1
ATOM 861 C C . ILE A 1 104 ? 12.196 2.559 -19.341 1.00 92.50 104 ILE A C 1
ATOM 863 O O . ILE A 1 104 ? 10.998 2.817 -19.352 1.00 92.50 104 ILE A O 1
ATOM 867 N N . MET A 1 105 ? 13.069 3.250 -20.080 1.00 89.69 105 MET A N 1
ATOM 868 C CA . MET A 1 105 ? 12.689 4.402 -20.908 1.00 89.69 105 MET A CA 1
ATOM 869 C C . MET A 1 105 ? 11.755 4.027 -22.067 1.00 89.69 105 MET A C 1
ATOM 871 O O . MET A 1 105 ? 11.007 4.869 -22.555 1.00 89.69 105 MET A O 1
ATOM 875 N N . GLU A 1 106 ? 11.781 2.767 -22.503 1.00 90.25 106 GLU A N 1
ATOM 876 C CA . GLU A 1 106 ? 10.889 2.233 -23.541 1.00 90.25 106 GLU A CA 1
ATOM 877 C C . GLU A 1 106 ? 9.598 1.644 -22.953 1.00 90.25 106 GLU A C 1
ATOM 879 O O . GLU A 1 106 ? 8.690 1.242 -23.689 1.00 90.25 106 GLU A O 1
ATOM 884 N N . ALA A 1 107 ? 9.515 1.549 -21.624 1.00 91.69 107 ALA A N 1
ATOM 885 C CA . ALA A 1 107 ? 8.384 0.948 -20.950 1.00 91.69 107 ALA A CA 1
ATOM 886 C C . ALA A 1 107 ? 7.171 1.885 -20.964 1.00 91.69 107 ALA A C 1
ATOM 888 O O . ALA A 1 107 ? 7.278 3.108 -20.877 1.00 91.69 107 ALA A O 1
ATOM 889 N N . LYS A 1 108 ? 5.985 1.287 -21.076 1.00 92.50 108 LYS A N 1
ATOM 890 C CA . LYS A 1 108 ? 4.714 2.014 -21.047 1.00 92.50 108 LYS A CA 1
ATOM 891 C C . LYS A 1 108 ? 4.210 2.144 -19.616 1.00 92.50 108 LYS A C 1
ATOM 893 O O . LYS A 1 108 ? 4.522 1.316 -18.762 1.00 92.50 108 LYS A O 1
ATOM 898 N N . TRP A 1 109 ? 3.379 3.155 -19.387 1.00 91.31 109 TRP A N 1
ATOM 899 C CA . TRP A 1 109 ? 2.667 3.307 -18.124 1.00 91.31 109 TRP A CA 1
ATOM 900 C C . TRP A 1 109 ? 1.802 2.064 -17.828 1.00 91.31 109 TRP A C 1
ATOM 902 O O . TRP A 1 109 ? 1.172 1.534 -18.753 1.00 91.31 109 TRP A O 1
ATOM 912 N N . PRO A 1 110 ? 1.780 1.559 -16.580 1.00 93.38 110 PRO A N 1
ATOM 913 C CA . PRO A 1 110 ? 1.017 0.369 -16.235 1.00 93.38 110 PRO A CA 1
ATOM 914 C C . PRO A 1 110 ? -0.488 0.634 -16.332 1.00 93.38 110 PRO A C 1
ATOM 916 O O . PRO A 1 110 ? -0.987 1.661 -15.884 1.00 93.38 110 PRO A O 1
ATOM 919 N N . ILE A 1 111 ? -1.228 -0.329 -16.878 1.00 90.62 111 ILE A N 1
ATOM 920 C CA . ILE A 1 111 ? -2.682 -0.217 -17.031 1.00 90.62 111 ILE A CA 1
ATOM 921 C C . ILE A 1 111 ? -3.355 -0.674 -15.725 1.00 90.62 111 ILE A C 1
ATOM 923 O O . ILE A 1 111 ? -3.104 -1.804 -15.282 1.00 90.62 111 ILE A O 1
ATOM 927 N N . PRO A 1 112 ? -4.212 0.154 -15.098 1.00 89.50 112 PRO A N 1
ATOM 928 C CA . PRO A 1 112 ? -4.936 -0.253 -13.903 1.00 89.50 112 PRO A CA 1
ATOM 929 C C . PRO A 1 112 ? -5.978 -1.328 -14.243 1.00 89.50 112 PRO A C 1
ATOM 931 O O . PRO A 1 112 ? -6.752 -1.201 -15.191 1.00 89.50 112 PRO A O 1
ATOM 934 N N . GLY A 1 113 ? -6.003 -2.402 -13.451 1.00 90.00 113 GLY A N 1
ATOM 935 C CA . GLY A 1 113 ? -7.054 -3.418 -13.508 1.00 90.00 113 GLY A CA 1
ATOM 936 C C . GLY A 1 113 ? -8.310 -3.009 -12.732 1.00 90.00 113 GLY A C 1
ATOM 937 O O . GLY A 1 113 ? -8.499 -1.853 -12.350 1.00 90.00 113 GLY A O 1
ATOM 938 N N . LYS A 1 114 ? -9.177 -3.984 -12.444 1.00 90.50 114 LYS A N 1
ATOM 939 C CA . LYS A 1 114 ? -10.382 -3.757 -11.637 1.00 90.50 114 LYS A CA 1
ATOM 940 C C . LYS A 1 114 ? -10.013 -3.386 -10.192 1.00 90.50 114 LYS A C 1
ATOM 942 O O . LYS A 1 114 ? -9.179 -4.046 -9.574 1.00 90.50 114 LYS A O 1
ATOM 947 N N . ILE A 1 115 ? -10.660 -2.354 -9.653 1.00 92.00 115 ILE A N 1
ATOM 948 C CA . ILE A 1 115 ? -10.503 -1.915 -8.260 1.00 92.00 115 ILE A CA 1
ATOM 949 C C . ILE A 1 115 ? -11.775 -2.278 -7.492 1.00 92.00 115 ILE A C 1
ATOM 951 O O . ILE A 1 115 ? -12.835 -1.700 -7.732 1.00 92.00 115 ILE A O 1
ATOM 955 N N . ASP A 1 116 ? -11.672 -3.220 -6.555 1.00 91.00 116 ASP A N 1
ATOM 956 C CA . ASP A 1 116 ? -12.770 -3.579 -5.656 1.00 91.00 116 ASP A CA 1
ATOM 957 C C . ASP A 1 116 ? -12.624 -2.812 -4.326 1.00 91.00 116 ASP A C 1
ATOM 959 O O . ASP A 1 116 ? -12.051 -3.310 -3.356 1.00 91.00 116 ASP A O 1
ATOM 963 N N . GLN A 1 117 ? -13.169 -1.591 -4.257 1.00 90.31 117 GLN A N 1
ATOM 964 C CA . GLN A 1 117 ? -13.026 -0.718 -3.077 1.00 90.31 117 GLN A CA 1
ATOM 965 C C . GLN A 1 117 ? -13.538 -1.370 -1.782 1.00 90.31 117 GLN A C 1
ATOM 967 O O . GLN A 1 117 ? -12.895 -1.277 -0.741 1.00 90.31 117 GLN A O 1
ATOM 972 N N . SER A 1 118 ? -14.644 -2.117 -1.860 1.00 91.00 118 SER A N 1
ATOM 973 C CA . SER A 1 118 ? -15.203 -2.829 -0.705 1.00 91.00 118 SER A CA 1
ATOM 974 C C . SER A 1 118 ? -14.232 -3.844 -0.091 1.00 91.00 118 SER A C 1
ATOM 976 O O . SER A 1 118 ? -14.311 -4.074 1.113 1.00 91.00 118 SER A O 1
ATOM 978 N N . LEU A 1 119 ? -13.351 -4.463 -0.889 1.00 90.56 119 LEU A N 1
ATOM 979 C CA . LEU A 1 119 ? -12.351 -5.415 -0.392 1.00 90.56 119 LEU A CA 1
ATOM 980 C C . LEU A 1 119 ? -11.199 -4.705 0.319 1.00 90.56 119 LEU A C 1
ATOM 982 O O . LEU A 1 119 ? -10.692 -5.174 1.338 1.00 90.56 119 LEU A O 1
ATOM 986 N N . ILE A 1 120 ? -10.790 -3.560 -0.218 1.00 89.56 120 ILE A N 1
ATOM 987 C CA . ILE A 1 120 ? -9.754 -2.725 0.388 1.00 89.56 120 ILE A CA 1
ATOM 988 C C . ILE A 1 120 ? -10.251 -2.222 1.745 1.00 89.56 120 ILE A C 1
ATOM 990 O O . ILE A 1 120 ? -9.557 -2.358 2.753 1.00 89.56 120 ILE A O 1
ATOM 994 N N . ASP A 1 121 ? -11.488 -1.728 1.794 1.00 91.12 121 ASP A N 1
ATOM 995 C CA . ASP A 1 121 ? -12.107 -1.230 3.020 1.00 91.12 121 ASP A CA 1
ATOM 996 C C . ASP A 1 121 ? -12.284 -2.343 4.064 1.00 91.12 121 ASP A C 1
ATOM 998 O O . ASP A 1 121 ? -11.984 -2.133 5.243 1.00 91.12 121 ASP A O 1
ATOM 1002 N N . SER A 1 122 ? -12.691 -3.552 3.652 1.00 91.38 122 SER A N 1
ATOM 1003 C CA . SER A 1 122 ? -12.799 -4.693 4.570 1.00 91.38 122 SER A CA 1
ATOM 1004 C C . SER A 1 122 ? -11.439 -5.133 5.115 1.00 91.38 122 SER A C 1
ATOM 1006 O O . SER A 1 122 ? -11.330 -5.457 6.300 1.00 91.38 122 SER A O 1
ATOM 1008 N N . CYS A 1 123 ? -10.384 -5.109 4.295 1.00 89.25 123 CYS A N 1
ATOM 1009 C CA . CYS A 1 123 ? -9.028 -5.406 4.751 1.00 89.25 123 CYS A CA 1
ATOM 1010 C C . CYS A 1 123 ? -8.513 -4.346 5.730 1.00 89.25 123 CYS A C 1
ATOM 1012 O O . CYS A 1 123 ? -8.016 -4.686 6.804 1.00 89.25 123 CYS A O 1
ATOM 1014 N N . ASN A 1 124 ? -8.709 -3.063 5.420 1.00 90.44 124 ASN A N 1
ATOM 1015 C CA . ASN A 1 124 ? -8.344 -1.966 6.315 1.00 90.44 124 ASN A CA 1
ATOM 1016 C C . ASN A 1 124 ? -9.067 -2.076 7.662 1.00 90.44 124 ASN A C 1
ATOM 1018 O O . ASN A 1 124 ? -8.452 -1.892 8.714 1.00 90.44 124 ASN A O 1
ATOM 1022 N N . TYR A 1 125 ? -10.357 -2.422 7.654 1.00 92.00 125 TYR A N 1
ATOM 1023 C CA . TYR A 1 125 ? -11.111 -2.689 8.877 1.00 92.00 125 TYR A CA 1
ATOM 1024 C C . TYR A 1 125 ? -10.497 -3.836 9.695 1.00 92.00 125 TYR A C 1
ATOM 1026 O O . TYR A 1 125 ? -10.318 -3.704 10.911 1.00 92.00 125 TYR A O 1
ATOM 1034 N N . LEU A 1 126 ? -10.132 -4.942 9.040 1.00 90.06 126 LEU A N 1
ATOM 1035 C CA . LEU A 1 126 ? -9.493 -6.088 9.686 1.00 90.06 126 LEU A CA 1
ATOM 1036 C C . LEU A 1 126 ? -8.140 -5.710 10.303 1.00 90.06 126 LEU A C 1
ATOM 1038 O O . LEU A 1 126 ? -7.919 -5.974 11.485 1.00 90.06 126 LEU A O 1
ATOM 1042 N N . LEU A 1 127 ? -7.264 -5.037 9.553 1.00 88.44 127 LEU A N 1
ATOM 1043 C CA . LEU A 1 127 ? -5.946 -4.603 10.032 1.00 88.44 127 LEU A CA 1
ATOM 1044 C C . LEU A 1 127 ? -6.067 -3.634 11.215 1.00 88.44 127 LEU A C 1
ATOM 1046 O O . LEU A 1 127 ? -5.387 -3.800 12.230 1.00 88.44 127 LEU A O 1
ATOM 1050 N N . ASN A 1 128 ? -6.995 -2.675 11.141 1.00 91.19 128 ASN A N 1
ATOM 1051 C CA . ASN A 1 128 ? -7.279 -1.757 12.245 1.00 91.19 128 ASN A CA 1
ATOM 1052 C C . ASN A 1 128 ? -7.788 -2.491 13.491 1.00 91.19 128 ASN A C 1
ATOM 1054 O O . ASN A 1 128 ? -7.376 -2.168 14.608 1.00 91.19 128 ASN A O 1
ATOM 1058 N N . SER A 1 129 ? -8.640 -3.503 13.312 1.00 90.94 129 SER A N 1
ATOM 1059 C CA . SER A 1 129 ? -9.163 -4.328 14.406 1.00 90.94 129 SER A CA 1
ATOM 1060 C C . SER A 1 129 ? -8.059 -5.151 15.070 1.00 90.94 129 SER A C 1
ATOM 1062 O O . SER A 1 129 ? -7.968 -5.185 16.298 1.00 90.94 129 SER A O 1
ATOM 1064 N N . VAL A 1 130 ? -7.167 -5.753 14.276 1.00 89.44 130 VAL A N 1
ATOM 1065 C CA . VAL A 1 130 ? -5.983 -6.476 14.767 1.00 89.44 130 VAL A CA 1
ATOM 1066 C C . VAL A 1 130 ? -5.054 -5.539 15.537 1.00 89.44 130 VAL A C 1
ATOM 1068 O O . VAL A 1 130 ? -4.606 -5.874 16.636 1.00 89.44 130 VAL A O 1
ATOM 1071 N N . HIS A 1 131 ? -4.787 -4.350 14.999 1.00 89.31 131 HIS A N 1
ATOM 1072 C CA . HIS A 1 131 ? -3.958 -3.344 15.657 1.00 89.31 131 HIS A CA 1
ATOM 1073 C C . HIS A 1 131 ? -4.568 -2.888 16.991 1.00 89.31 131 HIS A C 1
ATOM 1075 O O . HIS A 1 131 ? -3.885 -2.883 18.020 1.00 89.31 131 HIS A O 1
ATOM 1081 N N . TYR A 1 132 ? -5.868 -2.577 17.001 1.00 91.88 132 TYR A N 1
ATOM 1082 C CA . TYR A 1 132 ? -6.601 -2.217 18.213 1.00 91.88 132 TYR A CA 1
ATOM 1083 C C . TYR A 1 132 ? -6.530 -3.331 19.262 1.00 91.88 132 TYR A C 1
ATOM 1085 O O . TYR A 1 132 ? -6.193 -3.078 20.421 1.00 91.88 132 TYR A O 1
ATOM 1093 N N . PHE A 1 133 ? -6.771 -4.576 18.848 1.00 91.25 133 PHE A N 1
ATOM 1094 C CA . PHE A 1 133 ? -6.701 -5.741 19.721 1.00 91.25 133 PHE A CA 1
ATOM 1095 C C . PHE A 1 133 ? -5.300 -5.933 20.315 1.00 91.25 133 PHE A C 1
ATOM 1097 O O . PHE A 1 133 ? -5.157 -6.083 21.530 1.00 91.25 133 PHE A O 1
ATOM 1104 N N . ARG A 1 134 ? -4.250 -5.859 19.487 1.00 89.44 134 ARG A N 1
ATOM 1105 C CA . ARG A 1 134 ? -2.851 -5.992 19.924 1.00 89.44 134 ARG A CA 1
ATOM 1106 C C . ARG A 1 134 ? -2.480 -4.916 20.944 1.00 89.44 134 ARG A C 1
ATOM 1108 O O . ARG A 1 134 ? -1.843 -5.227 21.950 1.00 89.44 134 ARG A O 1
ATOM 1115 N N . ASN A 1 135 ? -2.898 -3.672 20.723 1.00 90.94 135 ASN A N 1
ATOM 1116 C CA . ASN A 1 135 ? -2.639 -2.581 21.661 1.00 90.94 135 ASN A CA 1
ATOM 1117 C C . ASN A 1 135 ? -3.399 -2.776 22.971 1.00 90.94 135 ASN A C 1
ATOM 1119 O O . ASN A 1 135 ? -2.806 -2.670 24.044 1.00 90.94 135 ASN A O 1
ATOM 1123 N N . ARG A 1 136 ? -4.681 -3.150 22.899 1.00 88.88 136 ARG A N 1
ATOM 1124 C CA . ARG A 1 136 ? -5.494 -3.416 24.087 1.00 88.88 136 ARG A CA 1
ATOM 1125 C C . ARG A 1 136 ? -4.926 -4.563 24.921 1.00 88.88 136 ARG A C 1
ATOM 1127 O O . ARG A 1 136 ? -4.845 -4.436 26.142 1.00 88.88 136 ARG A O 1
ATOM 1134 N N . SER A 1 137 ? -4.501 -5.642 24.266 1.00 88.19 137 SER A N 1
ATOM 1135 C CA . SER A 1 137 ? -3.842 -6.788 24.895 1.00 88.19 137 SER A CA 1
ATOM 1136 C C . SER A 1 137 ? -2.570 -6.363 25.637 1.00 88.19 137 SER A C 1
ATOM 1138 O O . SER A 1 137 ? -2.442 -6.643 26.828 1.00 88.19 137 SER A O 1
ATOM 1140 N N . LYS A 1 138 ? -1.684 -5.587 24.992 1.00 88.44 138 LYS A N 1
ATOM 1141 C CA . LYS A 1 138 ? -0.465 -5.052 25.627 1.00 88.44 138 LYS A CA 1
ATOM 1142 C C . LYS A 1 138 ? -0.776 -4.226 26.875 1.00 88.44 138 LYS A C 1
ATOM 1144 O O . LYS A 1 138 ? -0.158 -4.443 27.915 1.00 88.44 138 LYS A O 1
ATOM 1149 N N . THR A 1 139 ? -1.744 -3.312 26.793 1.00 88.88 139 THR A N 1
ATOM 1150 C CA . THR A 1 139 ? -2.142 -2.475 27.934 1.00 88.88 139 THR A CA 1
ATOM 1151 C C . THR A 1 139 ? -2.666 -3.318 29.098 1.00 88.88 139 THR A C 1
ATOM 1153 O O . THR A 1 139 ? -2.282 -3.084 30.240 1.00 88.88 139 THR A O 1
ATOM 1156 N N . LEU A 1 140 ? -3.506 -4.322 28.828 1.00 87.06 140 LEU A N 1
ATOM 1157 C CA . LEU A 1 140 ? -4.068 -5.193 29.865 1.00 87.06 140 LEU A CA 1
ATOM 1158 C C . LEU A 1 140 ? -3.011 -6.080 30.528 1.00 87.06 140 LEU A C 1
ATOM 1160 O O . LEU A 1 140 ? -3.036 -6.252 31.747 1.00 87.06 140 LEU A O 1
ATOM 1164 N N . THR A 1 141 ? -2.078 -6.632 29.751 1.00 86.62 141 THR A N 1
ATOM 1165 C CA . THR A 1 141 ? -0.985 -7.449 30.292 1.00 86.62 141 THR A CA 1
ATOM 1166 C C . THR A 1 141 ? -0.030 -6.618 31.145 1.00 86.62 141 THR A C 1
ATOM 1168 O O . THR A 1 141 ? 0.383 -7.094 32.198 1.00 86.62 141 THR A O 1
ATOM 1171 N N . ALA A 1 142 ? 0.262 -5.373 30.756 1.00 85.62 142 ALA A N 1
ATOM 1172 C CA . ALA A 1 142 ? 1.089 -4.466 31.554 1.00 85.62 142 ALA A CA 1
ATOM 1173 C C . ALA A 1 142 ? 0.402 -4.028 32.860 1.00 85.62 142 ALA A C 1
ATOM 1175 O O . ALA A 1 142 ? 1.050 -3.941 33.896 1.00 85.62 142 ALA A O 1
ATOM 1176 N N . GLN A 1 143 ? -0.911 -3.776 32.831 1.00 86.06 143 GLN A N 1
ATOM 1177 C CA . GLN A 1 143 ? -1.662 -3.348 34.018 1.00 86.06 143 GLN A CA 1
ATOM 1178 C C . GLN A 1 143 ? -1.848 -4.465 35.049 1.00 86.06 143 GLN A C 1
ATOM 1180 O O . GLN A 1 143 ? -1.853 -4.194 36.244 1.00 86.06 143 GLN A O 1
ATOM 1185 N N . GLN A 1 144 ? -2.040 -5.708 34.599 1.00 80.12 144 GLN A N 1
ATOM 1186 C CA . GLN A 1 14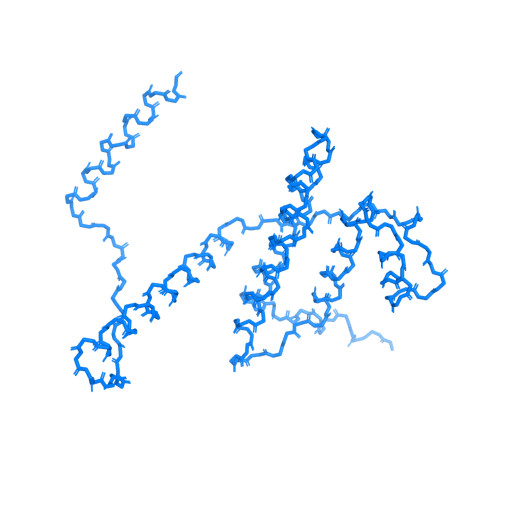4 ? -2.416 -6.817 35.482 1.00 80.12 144 GLN A CA 1
ATOM 1187 C C . GLN A 1 144 ? -1.307 -7.857 35.683 1.00 80.12 144 GLN A C 1
ATOM 1189 O O . GLN A 1 144 ? -1.541 -8.850 36.367 1.00 80.12 144 GLN A O 1
ATOM 1194 N N . ASN A 1 145 ? -0.127 -7.678 35.070 1.00 80.25 145 ASN A N 1
ATOM 1195 C CA . ASN A 1 145 ? 0.977 -8.653 35.052 1.00 80.25 145 ASN A CA 1
ATOM 1196 C C . ASN A 1 145 ? 0.524 -10.094 34.734 1.00 80.25 145 ASN A C 1
ATOM 1198 O O . ASN A 1 145 ? 1.146 -11.071 35.150 1.00 80.25 145 ASN A O 1
ATOM 1202 N N . LYS A 1 146 ? -0.574 -10.234 33.981 1.00 81.50 146 LYS A N 1
ATOM 1203 C CA . LYS A 1 146 ? -1.212 -11.510 33.661 1.00 81.50 146 LYS A CA 1
ATOM 1204 C C . LYS A 1 146 ? -1.204 -11.727 32.156 1.00 81.50 146 LYS A C 1
ATOM 1206 O O . LYS A 1 146 ? -1.568 -10.844 31.374 1.00 81.50 146 LYS A O 1
ATOM 1211 N N . LYS A 1 147 ? -0.786 -12.925 31.751 1.00 80.06 147 LYS A N 1
ATOM 1212 C CA . LYS A 1 147 ? -0.909 -13.395 30.370 1.00 80.06 147 LYS A CA 1
ATOM 1213 C C . LYS A 1 147 ? -2.302 -13.990 30.178 1.00 80.06 147 LYS A C 1
ATOM 1215 O O . LYS A 1 147 ? -2.755 -14.780 31.003 1.00 80.06 147 LYS A O 1
ATOM 1220 N N . TYR A 1 148 ? -2.970 -13.584 29.106 1.00 83.31 148 TYR A N 1
ATOM 1221 C CA . TYR A 1 148 ? -4.273 -14.112 28.712 1.00 83.31 148 TYR A CA 1
ATOM 1222 C C . TYR A 1 148 ? -4.067 -15.188 27.647 1.00 83.31 148 TYR A C 1
ATOM 1224 O O . TYR A 1 148 ? -3.308 -14.967 26.705 1.00 83.31 148 TYR A O 1
ATOM 1232 N N . SER A 1 149 ? -4.730 -16.331 27.810 1.00 83.88 149 SER A N 1
ATOM 1233 C CA . SER A 1 149 ? -4.633 -17.466 26.879 1.00 83.88 149 SER A CA 1
ATOM 1234 C C . SER A 1 149 ? -5.780 -17.502 25.868 1.00 83.88 149 SER A C 1
ATOM 1236 O O . SER A 1 149 ? -5.637 -18.089 24.803 1.00 83.88 149 SER A O 1
ATOM 1238 N N . GLU A 1 150 ? -6.905 -16.865 26.193 1.00 87.25 150 GLU A N 1
ATOM 1239 C CA . GLU A 1 150 ? -8.141 -16.913 25.412 1.00 87.25 150 GLU A CA 1
ATOM 1240 C C . GLU A 1 150 ? -8.670 -15.501 25.156 1.00 87.25 150 GLU A C 1
ATOM 1242 O O . GLU A 1 150 ? -8.518 -14.598 25.985 1.00 87.25 150 GLU A O 1
ATOM 1247 N N . ALA A 1 151 ? -9.303 -15.316 24.000 1.00 87.31 151 ALA A N 1
ATOM 1248 C CA . ALA A 1 151 ? -9.948 -14.073 23.609 1.00 87.31 151 ALA A CA 1
ATOM 1249 C C . ALA A 1 151 ? -11.283 -14.376 22.925 1.00 87.31 151 ALA A C 1
ATOM 1251 O O . ALA A 1 151 ? -11.372 -15.283 22.100 1.00 87.31 151 ALA A O 1
ATOM 1252 N N . ILE A 1 152 ? -12.310 -13.590 23.251 1.00 90.56 152 ILE A N 1
ATOM 1253 C CA . ILE A 1 152 ? -13.642 -13.686 22.649 1.00 90.56 152 ILE A CA 1
ATOM 1254 C C . ILE A 1 152 ? -13.915 -12.374 21.917 1.00 90.56 152 ILE A C 1
ATOM 1256 O O . ILE A 1 152 ? -13.845 -11.297 22.510 1.00 90.56 152 ILE A O 1
ATOM 1260 N N . ILE A 1 153 ? -14.205 -12.465 20.620 1.00 90.69 153 ILE A N 1
ATOM 1261 C CA . ILE A 1 153 ? -14.530 -11.316 19.772 1.00 90.69 153 ILE A CA 1
ATOM 1262 C C . ILE A 1 153 ? -16.041 -11.312 19.544 1.00 90.69 153 ILE A C 1
ATOM 1264 O O . ILE A 1 153 ? -16.596 -12.265 19.002 1.00 90.69 153 ILE A O 1
ATOM 1268 N N . HIS A 1 154 ? -16.705 -10.228 19.940 1.00 92.56 154 HIS A N 1
ATOM 1269 C CA . HIS A 1 154 ? -18.130 -10.027 19.694 1.00 92.56 154 HIS A CA 1
ATOM 1270 C C . HIS A 1 154 ? -18.325 -9.053 18.533 1.00 92.56 154 HIS A C 1
ATOM 1272 O O . HIS A 1 154 ? -17.842 -7.923 18.582 1.00 92.56 154 HIS A O 1
ATOM 1278 N N . VAL A 1 155 ? -19.062 -9.482 17.509 1.00 92.44 155 VAL A N 1
ATOM 1279 C CA . VAL A 1 155 ? -19.421 -8.652 16.353 1.00 92.44 155 VAL A CA 1
ATOM 1280 C C . VAL A 1 155 ? -20.933 -8.463 16.348 1.00 92.44 155 VAL A C 1
ATOM 1282 O O . VAL A 1 155 ? -21.688 -9.433 16.273 1.00 92.44 155 VAL A O 1
ATOM 1285 N N . ALA A 1 156 ? -21.382 -7.214 16.456 1.00 93.06 156 ALA A N 1
ATOM 1286 C CA . ALA A 1 156 ? -22.796 -6.880 16.344 1.00 93.06 156 ALA A CA 1
ATOM 1287 C C . ALA A 1 156 ? -23.221 -6.903 14.867 1.00 93.06 156 ALA A C 1
ATOM 1289 O O . ALA A 1 156 ? -22.532 -6.336 14.023 1.00 93.06 156 ALA A O 1
ATOM 1290 N N . ARG A 1 157 ? -24.351 -7.554 14.560 1.00 92.25 157 ARG A N 1
ATOM 1291 C CA . ARG A 1 157 ? -24.933 -7.551 13.203 1.00 92.25 157 ARG A CA 1
ATOM 1292 C C . ARG A 1 157 ? -25.609 -6.223 12.881 1.00 92.25 157 ARG A C 1
ATOM 1294 O O . ARG A 1 157 ? -25.450 -5.706 11.785 1.00 92.25 157 ARG A O 1
ATOM 1301 N N . ASP A 1 158 ? -26.307 -5.677 13.871 1.00 93.06 158 ASP A N 1
ATOM 1302 C CA . ASP A 1 158 ? -27.039 -4.424 13.772 1.00 93.06 158 ASP A CA 1
ATOM 1303 C C . ASP A 1 158 ? -26.570 -3.447 14.846 1.00 93.06 158 ASP A C 1
ATOM 1305 O O . ASP A 1 158 ? -26.182 -3.834 15.955 1.00 93.06 158 ASP A O 1
ATOM 1309 N N . TYR A 1 159 ? -26.651 -2.157 14.528 1.00 91.25 159 TYR A N 1
ATOM 1310 C CA . TYR A 1 159 ? -26.409 -1.106 15.505 1.00 91.25 159 TYR A CA 1
ATOM 1311 C C . TYR A 1 159 ? -27.498 -1.117 16.598 1.00 91.25 159 TYR A C 1
ATOM 1313 O O . TYR A 1 159 ? -28.674 -1.352 16.313 1.00 91.25 159 TYR A O 1
ATOM 1321 N N . PRO A 1 160 ? -27.160 -0.804 17.861 1.00 94.88 160 PRO A N 1
ATOM 1322 C CA . PRO A 1 160 ? -28.148 -0.552 18.903 1.00 94.88 160 PRO A CA 1
ATOM 1323 C C . PRO A 1 160 ? -29.173 0.514 18.489 1.00 94.88 160 PRO A C 1
ATOM 1325 O O . PRO A 1 160 ? -28.838 1.481 17.803 1.00 94.88 160 PRO A O 1
ATOM 1328 N N . ARG A 1 161 ? -30.419 0.392 18.972 1.00 93.25 161 ARG A N 1
ATOM 1329 C CA . ARG A 1 161 ? -31.552 1.258 18.569 1.00 93.25 161 ARG A CA 1
ATOM 1330 C C . ARG A 1 161 ? -31.249 2.758 18.645 1.00 93.25 161 ARG A C 1
ATOM 1332 O O . ARG A 1 161 ? -31.623 3.506 17.747 1.00 93.25 161 ARG A O 1
ATOM 1339 N N . TRP A 1 162 ? -30.558 3.197 19.696 1.00 94.25 162 TRP A N 1
ATOM 1340 C CA . TRP A 1 162 ? -30.205 4.607 19.867 1.00 94.25 162 TRP A CA 1
ATOM 1341 C C . TRP A 1 162 ? -29.171 5.081 18.831 1.00 94.25 162 TRP A C 1
ATOM 1343 O O . TRP A 1 162 ? -29.278 6.201 18.341 1.00 94.25 162 TRP A O 1
ATOM 1353 N N . GLN A 1 163 ? -28.218 4.227 18.434 1.00 94.62 163 GLN A N 1
ATOM 1354 C CA . GLN A 1 163 ? -27.248 4.549 17.382 1.00 94.62 163 GLN A CA 1
ATOM 1355 C C . GLN A 1 163 ? -27.932 4.628 16.023 1.00 94.62 163 GLN A C 1
ATOM 1357 O O . GLN A 1 163 ? -27.664 5.559 15.276 1.00 94.62 163 GLN A O 1
ATOM 1362 N N . ILE A 1 164 ? -28.870 3.719 15.732 1.00 93.56 164 ILE A N 1
ATOM 1363 C CA . ILE A 1 164 ? -29.685 3.784 14.509 1.00 93.56 164 ILE A CA 1
ATOM 1364 C C . ILE A 1 164 ? -30.433 5.118 14.438 1.00 93.56 164 ILE A C 1
ATOM 1366 O O . ILE A 1 164 ? -30.428 5.767 13.395 1.00 93.56 164 ILE A O 1
ATOM 1370 N N . PHE A 1 165 ? -31.046 5.555 15.544 1.00 94.75 165 PHE A N 1
ATOM 1371 C CA . PHE A 1 165 ? -31.730 6.846 15.597 1.00 94.75 165 PHE A CA 1
ATOM 1372 C C . PHE A 1 165 ? -30.782 8.003 15.256 1.00 94.75 165 PHE A C 1
ATOM 1374 O O . PHE A 1 165 ? -31.087 8.797 14.368 1.00 94.75 165 PHE A O 1
ATOM 1381 N N . VAL A 1 166 ? -29.612 8.064 15.900 1.00 96.06 166 VAL A N 1
ATOM 1382 C CA . VAL A 1 166 ? -28.612 9.115 15.652 1.00 96.06 166 VAL A CA 1
ATOM 1383 C C . VAL A 1 166 ? -28.092 9.065 14.212 1.00 96.06 166 VAL A C 1
ATOM 1385 O O . VAL A 1 166 ? -28.076 10.092 13.538 1.00 96.06 166 VAL A O 1
ATOM 1388 N N . ILE A 1 167 ? -27.731 7.883 13.705 1.00 94.75 167 ILE A N 1
ATOM 1389 C CA . ILE A 1 167 ? -27.255 7.690 12.327 1.00 94.75 167 ILE A CA 1
ATOM 1390 C C . ILE A 1 167 ? -28.317 8.151 11.325 1.00 94.75 167 ILE A C 1
ATOM 1392 O O . ILE A 1 167 ? -27.982 8.808 10.343 1.00 94.75 167 ILE A O 1
ATOM 1396 N N . ASN A 1 168 ? -29.597 7.868 11.573 1.00 95.38 168 ASN A N 1
ATOM 1397 C CA . ASN A 1 168 ? -30.682 8.311 10.701 1.00 95.38 168 ASN A CA 1
ATOM 1398 C C . ASN A 1 168 ? -30.849 9.835 10.701 1.00 95.38 168 ASN A C 1
ATOM 1400 O O . ASN A 1 168 ? -31.047 10.411 9.632 1.00 95.38 168 ASN A O 1
ATOM 1404 N N . GLN A 1 169 ? -30.725 10.493 11.860 1.00 95.31 169 GLN A N 1
ATOM 1405 C CA . GLN A 1 169 ? -30.740 11.959 11.924 1.00 95.31 169 GLN A CA 1
ATOM 1406 C C . GLN A 1 169 ? -29.547 12.562 11.175 1.00 95.31 169 GLN A C 1
ATOM 1408 O O . GLN A 1 169 ? -29.730 13.440 10.336 1.00 95.31 169 GLN A O 1
ATOM 1413 N N . LEU A 1 170 ? -28.338 12.034 11.390 1.00 95.25 170 LEU A N 1
ATOM 1414 C CA . LEU A 1 170 ? -27.137 12.480 10.676 1.00 95.25 170 LEU A CA 1
ATOM 1415 C C . LEU A 1 170 ? -27.260 12.264 9.163 1.00 95.25 170 LEU A C 1
ATOM 1417 O O . LEU A 1 170 ? -26.921 13.148 8.383 1.00 95.25 170 LEU A O 1
ATOM 1421 N N . LYS A 1 171 ? -27.806 11.120 8.736 1.00 94.62 171 LYS A N 1
ATOM 1422 C CA . LYS A 1 171 ? -28.049 10.810 7.321 1.00 94.62 171 LYS A CA 1
ATOM 1423 C C . LYS A 1 171 ? -29.048 11.775 6.686 1.00 94.62 171 LYS A C 1
ATOM 1425 O O . LYS A 1 171 ? -28.905 12.089 5.508 1.00 94.62 171 LYS A O 1
ATOM 1430 N N . LYS A 1 172 ? -30.051 12.231 7.442 1.00 95.38 172 LYS A N 1
ATOM 1431 C CA . LYS A 1 172 ? -31.013 13.238 6.982 1.00 95.38 172 LYS A CA 1
ATOM 1432 C C . LYS A 1 172 ? -30.321 14.585 6.757 1.00 95.38 172 LYS A C 1
ATOM 1434 O O . LYS A 1 172 ? -30.361 15.087 5.640 1.00 95.38 172 LYS A O 1
ATOM 1439 N N . ILE A 1 173 ? -29.598 15.079 7.764 1.00 95.31 173 ILE A N 1
ATOM 1440 C CA . ILE A 1 173 ? -28.853 16.349 7.697 1.00 95.31 173 ILE A CA 1
ATOM 1441 C C . ILE A 1 173 ? -27.825 16.330 6.557 1.00 95.31 173 ILE A C 1
ATOM 1443 O O . ILE A 1 173 ? -27.682 17.300 5.819 1.00 95.31 173 ILE A O 1
ATOM 1447 N N . PHE A 1 174 ? -27.119 15.210 6.374 1.00 94.06 174 PHE A N 1
ATOM 1448 C CA . PHE A 1 174 ? -26.142 15.069 5.295 1.00 94.06 174 PHE A CA 1
ATOM 1449 C C . PHE A 1 174 ? -26.787 15.199 3.908 1.00 94.06 174 PHE A C 1
ATOM 1451 O O . PHE A 1 174 ? -26.238 15.872 3.041 1.00 94.06 174 PHE A O 1
ATOM 1458 N N . LYS A 1 175 ? -27.964 14.594 3.695 1.00 94.50 175 LYS A N 1
ATOM 1459 C CA . LYS A 1 175 ? -28.688 14.683 2.417 1.00 94.50 175 LYS A CA 1
ATOM 1460 C C . LYS A 1 175 ? -29.216 16.086 2.134 1.00 94.50 175 LYS A C 1
ATOM 1462 O O . LYS A 1 175 ? -29.154 16.520 0.990 1.00 94.50 175 LYS A O 1
ATOM 1467 N N . GLU A 1 176 ? -29.716 16.764 3.163 1.00 93.81 176 GLU A N 1
ATOM 1468 C CA . GLU A 1 176 ? -30.235 18.131 3.055 1.00 93.81 176 GLU A CA 1
ATOM 1469 C C . GLU A 1 176 ? -29.137 19.131 2.665 1.00 93.81 176 GLU A C 1
ATOM 1471 O O . GLU A 1 176 ? -29.401 20.013 1.865 1.00 93.81 176 GLU A O 1
ATOM 1476 N N . ASN A 1 177 ? -27.906 18.956 3.160 1.00 88.81 177 ASN A N 1
ATOM 1477 C CA . ASN A 1 177 ? -26.772 19.837 2.838 1.00 88.81 177 ASN A CA 1
ATOM 1478 C C . ASN A 1 177 ? -25.989 19.447 1.570 1.00 88.81 177 ASN A C 1
ATOM 1480 O O . ASN A 1 177 ? -25.143 20.215 1.121 1.00 88.81 177 ASN A O 1
ATOM 1484 N N . SER A 1 178 ? -26.196 18.238 1.041 1.00 75.62 178 SER A N 1
ATOM 1485 C CA . SER A 1 178 ? -25.541 17.771 -0.195 1.00 75.62 178 SER A CA 1
ATOM 1486 C C . SER A 1 178 ? -26.383 18.034 -1.452 1.00 75.62 178 SER A C 1
ATOM 1488 O O . SER A 1 178 ? -25.953 17.658 -2.543 1.00 75.62 178 SER A O 1
ATOM 1490 N N . SER A 1 179 ? -27.584 18.604 -1.286 1.00 51.53 179 SER A N 1
ATOM 1491 C CA . SER A 1 179 ? -28.469 19.082 -2.361 1.00 51.53 179 SER A CA 1
ATOM 1492 C C . SER A 1 179 ? -28.341 20.595 -2.489 1.00 51.53 179 SER A C 1
ATOM 1494 O O . SER A 1 179 ? -28.424 21.082 -3.634 1.00 51.53 179 SER A O 1
#

Sequence (179 aa):
ESNNENDEKKFMDYSDRVFESAINQAIKLTEEAYENMLYKEVLKHGFFQLQNSRDNYRELCTGIEKMNMSLIKRFIEVQTLLLAPICPHVCDYVYQLLYPNKSIMEAKWPIPGKIDQSLIDSCNYLLNSVHYFRNRSKTLTAQQNKKYSEAIIHVARDYPRWQIFVINQLKKIFKENSS